Protein AF-A0A2S8BHH9-F1 (afdb_monomer)

Mean predicted aligned error: 2.37 Å

Foldseek 3Di:
DVVLVVLLVVLLVVDPDPPSCALSSLLSSLVSCCVPVHPVRSVVSVVVVVVVVHD

Sequence (55 aa):
MRELVVLHEVAHHLCDAQPAHGPQFVATLCTLAELVMGAEVGHVLRVVYAKEGVR

Secondary structure (DSSP, 8-state):
-HHHHHHHHHHHHH---SSTTSHHHHHHHHHHHHHHH-HHHHHHHHHHHHHTT--

Solvent-accessible surface area (backbone atoms only — not comparable to full-atom values): 3091 Å² total; per-residue (Å²): 114,71,64,60,50,54,45,47,57,50,25,54,76,75,32,89,53,84,60,72,80,33,51,68,29,51,53,45,34,28,50,50,37,22,77,76,70,33,63,68,53,18,48,53,48,51,56,51,42,45,73,75,67,50,112

Radius of gyration: 10.41 Å; Cα contacts (8 Å, |Δi|>4): 46; chains: 1; bounding box: 17×25×25 Å

pLDDT: mean 95.9, std 5.57, range [66.0, 98.75]

Structure (mmCIF, N/CA/C/O backbone):
data_AF-A0A2S8BHH9-F1
#
_entry.id   AF-A0A2S8BHH9-F1
#
loop_
_atom_site.group_PDB
_atom_site.id
_atom_site.type_symbol
_atom_site.label_atom_id
_atom_site.label_alt_id
_atom_site.label_comp_id
_atom_site.label_asym_id
_atom_site.label_entity_id
_atom_site.label_seq_id
_atom_site.pdbx_PDB_ins_code
_atom_site.Cartn_x
_atom_site.Cartn_y
_atom_site.Cartn_z
_atom_site.occupancy
_atom_site.B_iso_or_equiv
_atom_site.auth_seq_id
_atom_site.auth_comp_id
_atom_site.auth_asym_id
_atom_site.auth_atom_id
_atom_site.pdbx_PDB_model_num
ATOM 1 N N . MET A 1 1 ? 7.267 -1.047 12.102 1.00 66.00 1 MET A N 1
ATOM 2 C CA . MET A 1 1 ? 8.203 -1.179 10.948 1.00 66.00 1 MET A CA 1
ATOM 3 C C . MET A 1 1 ? 8.073 -2.549 10.298 1.00 66.00 1 MET A C 1
ATOM 5 O O . MET A 1 1 ? 8.148 -2.619 9.082 1.00 66.00 1 MET A O 1
ATOM 9 N N . ARG A 1 2 ? 7.843 -3.628 11.062 1.00 92.56 2 ARG A N 1
ATOM 10 C CA . ARG A 1 2 ? 7.639 -4.980 10.516 1.00 92.56 2 ARG A CA 1
ATOM 11 C C . ARG A 1 2 ? 6.422 -5.061 9.584 1.00 92.56 2 ARG A C 1
ATOM 13 O O . ARG A 1 2 ? 6.484 -5.710 8.552 1.00 92.56 2 ARG A O 1
ATOM 20 N N . GLU A 1 3 ? 5.347 -4.370 9.937 1.00 95.75 3 GLU A N 1
ATOM 21 C CA . GLU A 1 3 ? 4.061 -4.362 9.237 1.00 95.75 3 GLU A CA 1
ATOM 22 C C . GLU A 1 3 ? 4.195 -3.743 7.844 1.00 95.75 3 GLU A C 1
ATOM 24 O O . GLU A 1 3 ? 3.812 -4.357 6.856 1.00 95.75 3 GLU A O 1
ATOM 29 N N . LEU A 1 4 ? 4.827 -2.569 7.749 1.00 96.31 4 LEU A N 1
ATOM 30 C CA . LEU A 1 4 ? 5.057 -1.897 6.468 1.00 96.31 4 LEU A CA 1
ATOM 31 C C . LEU A 1 4 ? 5.972 -2.693 5.536 1.00 96.31 4 LEU A C 1
ATOM 33 O O . LEU A 1 4 ? 5.764 -2.643 4.331 1.00 96.31 4 LEU A O 1
ATOM 37 N N . VAL A 1 5 ? 6.939 -3.448 6.067 1.00 98.06 5 VAL A N 1
ATOM 38 C CA . VAL A 1 5 ? 7.763 -4.351 5.246 1.00 98.06 5 VAL A CA 1
ATOM 39 C C . VAL A 1 5 ? 6.910 -5.478 4.669 1.00 98.06 5 VAL A C 1
ATOM 41 O O . VAL A 1 5 ? 6.983 -5.738 3.477 1.00 98.06 5 VAL A O 1
ATOM 44 N N . VAL A 1 6 ? 6.036 -6.105 5.465 1.00 98.44 6 VAL A N 1
ATOM 45 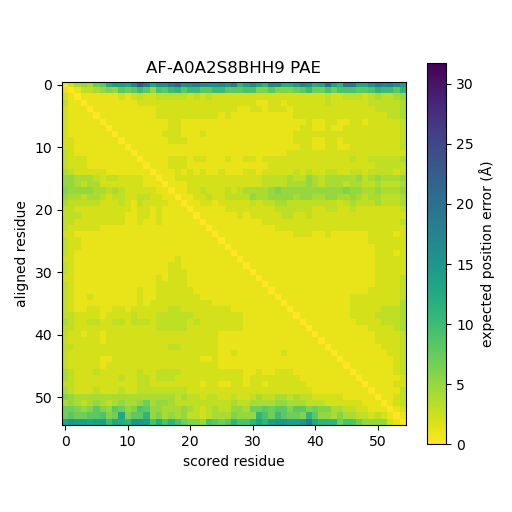C CA . VAL A 1 6 ? 5.118 -7.131 4.938 1.00 98.44 6 VAL A CA 1
ATOM 46 C C . VAL A 1 6 ? 4.221 -6.547 3.843 1.00 98.44 6 VAL A C 1
ATOM 48 O O . VAL A 1 6 ? 4.080 -7.149 2.784 1.00 98.44 6 VAL A O 1
ATOM 51 N N . LEU A 1 7 ? 3.654 -5.358 4.059 1.00 98.62 7 LEU A N 1
ATOM 52 C CA . LEU A 1 7 ? 2.818 -4.702 3.049 1.00 98.62 7 LEU A CA 1
ATOM 53 C C . LEU A 1 7 ? 3.612 -4.267 1.807 1.00 98.62 7 LEU A C 1
ATOM 55 O O . LEU A 1 7 ? 3.057 -4.276 0.713 1.00 98.62 7 LEU A O 1
ATOM 59 N N . HIS A 1 8 ? 4.895 -3.931 1.951 1.00 98.44 8 HIS A N 1
ATOM 60 C CA . HIS A 1 8 ? 5.805 -3.643 0.841 1.00 98.44 8 HIS A CA 1
ATOM 61 C C . HIS A 1 8 ? 6.011 -4.869 -0.054 1.00 98.44 8 HIS A C 1
ATOM 63 O O . HIS A 1 8 ? 5.828 -4.777 -1.265 1.00 98.44 8 HIS A O 1
ATOM 69 N N . GLU A 1 9 ? 6.314 -6.027 0.534 1.00 98.12 9 GLU A N 1
ATOM 70 C CA . GLU A 1 9 ? 6.475 -7.266 -0.237 1.00 98.12 9 GLU A CA 1
ATOM 71 C C . GLU A 1 9 ? 5.153 -7.706 -0.885 1.00 98.12 9 GLU A C 1
ATOM 73 O O . GLU A 1 9 ? 5.121 -8.141 -2.034 1.00 98.12 9 GLU A O 1
ATOM 78 N N . VAL A 1 10 ? 4.020 -7.525 -0.197 1.00 98.56 10 VAL A N 1
ATOM 79 C CA . VAL A 1 10 ? 2.698 -7.767 -0.799 1.00 98.56 10 VAL A CA 1
ATOM 80 C C . VAL A 1 10 ? 2.439 -6.804 -1.961 1.00 98.56 10 VAL A C 1
ATOM 82 O O . VAL A 1 10 ? 1.931 -7.230 -2.995 1.00 98.56 10 VAL A O 1
ATOM 85 N N . ALA A 1 11 ? 2.819 -5.529 -1.846 1.00 98.50 11 ALA A N 1
ATOM 86 C CA . ALA A 1 11 ? 2.700 -4.575 -2.946 1.00 98.50 11 ALA A CA 1
ATOM 87 C C . ALA A 1 11 ? 3.540 -4.996 -4.162 1.00 98.50 11 ALA A C 1
ATOM 89 O O . ALA A 1 11 ? 3.074 -4.835 -5.287 1.00 98.50 11 ALA A O 1
ATOM 90 N N . HIS A 1 12 ? 4.716 -5.599 -3.957 1.00 98.06 12 HIS A N 1
ATOM 91 C CA . HIS A 1 12 ? 5.509 -6.174 -5.048 1.00 98.06 12 HIS A CA 1
ATOM 92 C C . HIS A 1 12 ? 4.789 -7.305 -5.778 1.00 98.06 12 HIS A C 1
ATOM 94 O O . HIS A 1 12 ? 4.8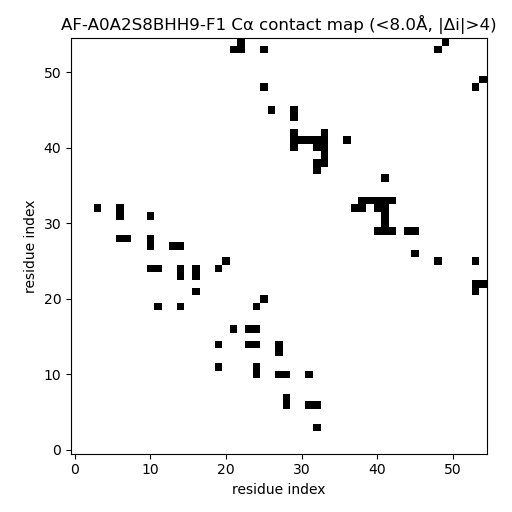84 -7.391 -6.996 1.00 98.06 12 HIS A O 1
ATOM 100 N N . HIS A 1 13 ? 4.041 -8.141 -5.060 1.00 97.62 13 HIS A N 1
ATOM 101 C CA . HIS A 1 13 ? 3.244 -9.202 -5.677 1.00 97.62 13 HIS A CA 1
ATOM 102 C C . HIS A 1 13 ? 1.985 -8.697 -6.392 1.00 97.62 13 HIS A C 1
ATOM 104 O O . HIS A 1 13 ? 1.455 -9.394 -7.252 1.00 97.62 13 HIS A O 1
ATOM 110 N N . LEU A 1 14 ? 1.470 -7.526 -6.012 1.00 98.19 14 LEU A N 1
ATOM 111 C CA . LEU A 1 14 ? 0.229 -6.969 -6.558 1.00 98.19 14 LEU A CA 1
ATOM 112 C C . LEU A 1 14 ? 0.458 -5.921 -7.656 1.00 98.19 14 LEU A C 1
ATOM 114 O O . LEU A 1 14 ? -0.493 -5.528 -8.330 1.00 98.19 14 LEU A O 1
ATOM 118 N N . CYS A 1 15 ? 1.691 -5.445 -7.829 1.00 98.19 15 CYS A N 1
ATOM 119 C CA . CYS A 1 15 ? 2.040 -4.405 -8.787 1.00 98.19 15 CYS A CA 1
ATOM 120 C C . CYS A 1 15 ? 3.237 -4.831 -9.646 1.00 98.19 15 CYS A C 1
ATOM 122 O O . CYS A 1 15 ? 4.388 -4.596 -9.285 1.00 98.19 15 CYS A O 1
ATOM 124 N N . ASP A 1 16 ? 2.950 -5.336 -10.845 1.00 96.50 16 ASP A N 1
ATOM 125 C CA . ASP A 1 16 ? 3.964 -5.761 -11.826 1.00 96.50 16 ASP A CA 1
ATOM 126 C C . ASP A 1 16 ? 4.536 -4.604 -12.679 1.00 96.50 16 ASP A C 1
ATOM 128 O O . ASP A 1 16 ? 5.211 -4.820 -13.689 1.00 96.50 16 ASP A O 1
ATOM 132 N N . ALA A 1 17 ? 4.248 -3.352 -12.312 1.00 96.62 17 ALA A N 1
ATOM 133 C CA . ALA A 1 17 ? 4.664 -2.175 -13.070 1.00 96.62 17 ALA A CA 1
ATOM 134 C C . ALA A 1 17 ? 6.186 -1.951 -13.042 1.00 96.62 17 ALA A C 1
ATOM 136 O O . ALA A 1 17 ? 6.863 -2.247 -12.057 1.00 96.62 17 ALA A O 1
ATOM 137 N N . GLN A 1 18 ? 6.714 -1.353 -14.115 1.00 93.44 18 GLN A N 1
ATOM 138 C CA . GLN A 1 18 ? 8.098 -0.882 -14.180 1.00 93.44 18 GLN A CA 1
ATOM 139 C C . GLN A 1 18 ? 8.150 0.656 -14.213 1.00 93.44 1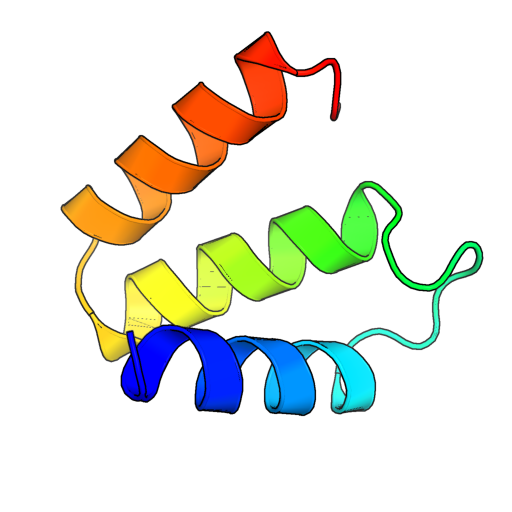8 GLN A C 1
ATOM 141 O O . GLN A 1 18 ? 7.399 1.263 -14.978 1.00 93.44 18 GLN A O 1
ATOM 146 N N . PRO A 1 19 ? 9.037 1.301 -13.430 1.00 92.44 19 PRO A N 1
ATOM 147 C CA . PRO A 1 19 ? 9.956 0.693 -12.462 1.00 92.44 19 PRO A CA 1
ATOM 148 C C . PRO A 1 19 ? 9.221 0.089 -11.253 1.00 92.44 19 PRO A C 1
ATOM 150 O O . PRO A 1 19 ? 8.155 0.569 -10.870 1.00 92.44 19 PRO A O 1
ATOM 153 N N . ALA A 1 20 ? 9.833 -0.922 -10.630 1.00 93.81 20 ALA A N 1
ATOM 154 C CA . ALA A 1 20 ? 9.252 -1.699 -9.526 1.00 93.81 20 ALA A CA 1
ATOM 155 C C . ALA A 1 20 ? 8.770 -0.867 -8.316 1.00 93.81 20 ALA A C 1
ATOM 157 O O . ALA A 1 20 ? 7.902 -1.317 -7.577 1.00 93.81 20 ALA A O 1
ATOM 158 N N . HIS A 1 21 ? 9.295 0.350 -8.123 1.00 95.75 21 HIS A N 1
ATOM 159 C CA . HIS A 1 21 ? 8.878 1.296 -7.073 1.00 95.75 21 HIS A CA 1
ATOM 160 C C . HIS A 1 21 ? 8.345 2.622 -7.638 1.00 95.75 21 HIS A C 1
ATOM 162 O O . HIS A 1 21 ? 8.539 3.686 -7.053 1.00 95.75 21 HIS A O 1
ATOM 168 N N . GLY A 1 22 ? 7.699 2.573 -8.804 1.00 94.94 22 GLY A N 1
ATOM 169 C CA . GLY A 1 22 ? 7.057 3.731 -9.426 1.00 94.94 22 GLY A CA 1
ATOM 170 C C . GLY A 1 22 ? 5.737 4.154 -8.757 1.00 94.94 22 GLY A C 1
ATOM 171 O O . GLY A 1 22 ? 5.301 3.554 -7.771 1.00 94.94 22 GLY A O 1
ATOM 172 N N . PRO A 1 23 ? 5.040 5.160 -9.317 1.00 96.75 23 PRO A N 1
ATOM 173 C CA . PRO A 1 23 ? 3.801 5.695 -8.742 1.00 96.75 23 PRO A CA 1
ATOM 174 C C . PRO A 1 23 ? 2.713 4.648 -8.480 1.00 96.75 23 PRO A C 1
ATOM 176 O O . PRO A 1 23 ? 2.042 4.688 -7.450 1.00 96.75 23 PRO A O 1
ATOM 179 N N . G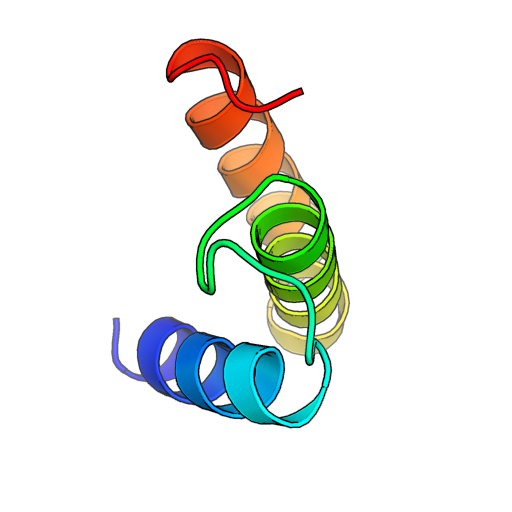LN A 1 24 ? 2.575 3.662 -9.369 1.00 97.56 24 GLN A N 1
ATOM 180 C CA . GLN A 1 24 ? 1.594 2.586 -9.214 1.00 97.56 24 GLN A CA 1
ATOM 181 C C . GLN A 1 24 ? 1.898 1.683 -8.008 1.00 97.56 24 GLN A C 1
ATOM 183 O O . GLN A 1 24 ? 0.984 1.303 -7.271 1.00 97.56 24 GLN A O 1
ATOM 188 N N . PHE A 1 25 ? 3.178 1.392 -7.759 1.00 98.12 25 PHE A N 1
ATOM 18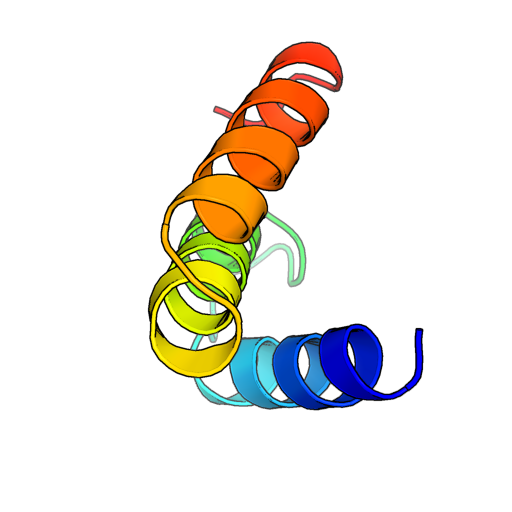9 C CA . PHE A 1 25 ? 3.603 0.651 -6.575 1.00 98.12 25 PHE A CA 1
ATOM 190 C C . PHE A 1 25 ? 3.268 1.439 -5.305 1.00 98.12 25 PHE A C 1
ATOM 192 O O . PHE A 1 25 ? 2.655 0.908 -4.381 1.00 98.12 25 PHE A O 1
ATOM 199 N N . VAL A 1 26 ? 3.599 2.732 -5.280 1.00 97.94 26 VAL A N 1
ATOM 200 C CA . VAL A 1 26 ? 3.333 3.605 -4.127 1.00 97.94 26 VAL A CA 1
ATOM 201 C C . VAL A 1 26 ? 1.835 3.733 -3.845 1.00 97.94 26 VAL A C 1
ATOM 203 O O . VAL A 1 26 ? 1.424 3.657 -2.686 1.00 97.94 26 VAL A O 1
ATOM 206 N N . ALA A 1 27 ? 1.004 3.860 -4.881 1.00 98.00 27 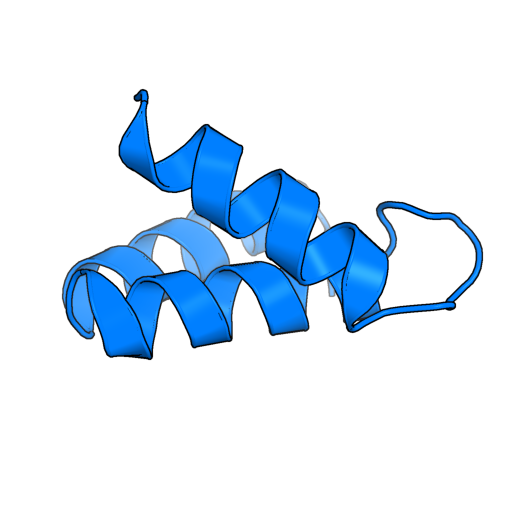ALA A N 1
ATOM 207 C CA . ALA A 1 27 ? -0.449 3.868 -4.737 1.00 98.00 27 ALA A CA 1
ATOM 208 C C . ALA A 1 27 ? -0.974 2.548 -4.143 1.00 98.00 27 ALA A C 1
ATOM 210 O O . ALA A 1 27 ? -1.824 2.567 -3.246 1.00 98.00 27 ALA A O 1
ATOM 211 N N . THR A 1 28 ? -0.426 1.414 -4.589 1.00 98.50 28 THR A N 1
ATOM 212 C CA . THR A 1 28 ? -0.760 0.080 -4.067 1.00 98.50 28 THR A CA 1
ATOM 213 C C . THR A 1 28 ? -0.379 -0.036 -2.592 1.00 98.50 28 THR A C 1
ATOM 215 O O . THR A 1 28 ? -1.219 -0.384 -1.764 1.00 98.50 28 THR A O 1
ATOM 218 N N . LEU A 1 29 ? 0.847 0.353 -2.230 1.00 98.50 29 LEU A N 1
ATOM 219 C CA . LEU A 1 29 ? 1.332 0.330 -0.850 1.00 98.50 29 LEU A CA 1
ATOM 220 C C . LEU A 1 29 ? 0.497 1.226 0.079 1.00 98.50 29 LEU A C 1
ATOM 222 O O . LEU A 1 29 ? 0.121 0.796 1.168 1.00 98.50 29 LEU A O 1
ATOM 226 N N . CYS A 1 30 ? 0.159 2.449 -0.348 1.00 98.50 30 CYS A N 1
ATOM 227 C CA . CYS A 1 30 ? -0.678 3.356 0.446 1.00 98.50 30 CYS A CA 1
ATOM 228 C C . CYS A 1 30 ? -2.087 2.791 0.666 1.00 98.50 30 CYS A C 1
ATOM 230 O O . CYS A 1 30 ? -2.655 2.956 1.743 1.00 98.50 30 CYS A O 1
ATOM 232 N N . THR A 1 31 ? -2.636 2.107 -0.341 1.00 98.69 31 THR A N 1
ATOM 233 C CA . THR A 1 31 ? -3.948 1.453 -0.254 1.00 98.69 31 THR A CA 1
ATOM 234 C C . THR A 1 31 ? -3.913 0.272 0.714 1.00 98.69 31 THR A C 1
ATOM 236 O O . THR A 1 31 ? -4.796 0.143 1.556 1.00 98.69 31 THR A O 1
ATOM 239 N N . LEU A 1 32 ? -2.869 -0.560 0.663 1.00 98.75 32 LEU A N 1
ATOM 240 C CA . LEU A 1 32 ? -2.691 -1.657 1.618 1.00 98.75 32 LEU A CA 1
ATOM 241 C C . LEU A 1 32 ? -2.535 -1.142 3.054 1.00 98.75 32 LEU A C 1
ATOM 243 O O . LEU A 1 32 ? -3.157 -1.677 3.970 1.00 98.75 32 LEU A O 1
ATOM 247 N N . ALA A 1 33 ? -1.741 -0.088 3.254 1.00 98.62 33 ALA A N 1
ATOM 248 C CA . ALA A 1 33 ? -1.562 0.528 4.564 1.00 98.62 33 ALA A CA 1
ATOM 249 C C . ALA A 1 33 ? -2.876 1.105 5.112 1.00 98.62 33 ALA A C 1
ATOM 251 O O . ALA A 1 33 ? -3.165 0.936 6.292 1.00 98.62 33 ALA A O 1
ATOM 252 N N . GLU A 1 34 ? -3.698 1.720 4.262 1.00 98.62 34 GLU A N 1
ATOM 253 C CA . GLU A 1 34 ? -5.036 2.187 4.633 1.00 98.62 34 GLU A CA 1
ATOM 254 C C . GLU A 1 34 ? -5.953 1.044 5.080 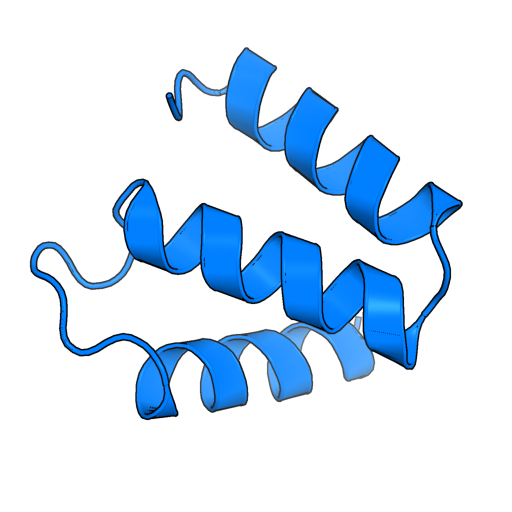1.00 98.62 34 GLU A C 1
ATOM 256 O O . GLU A 1 34 ? -6.556 1.123 6.149 1.00 98.62 34 GLU A O 1
ATOM 261 N N . LEU A 1 35 ? -6.018 -0.036 4.298 1.00 98.62 35 LEU A N 1
ATOM 262 C CA . LEU A 1 35 ? -6.893 -1.176 4.578 1.00 98.62 35 LEU A CA 1
ATOM 263 C C . LEU A 1 35 ? -6.494 -1.948 5.842 1.00 98.62 35 LEU A C 1
ATOM 265 O O . LEU A 1 35 ? -7.361 -2.461 6.544 1.00 98.62 35 LEU A O 1
ATOM 269 N N . VAL A 1 36 ? -5.192 -2.062 6.116 1.00 98.31 36 VAL A N 1
ATOM 270 C CA . VAL A 1 36 ? -4.671 -2.912 7.199 1.00 98.31 36 VAL A CA 1
ATOM 271 C C . VAL A 1 36 ? -4.378 -2.121 8.471 1.00 98.31 36 VAL A C 1
ATOM 273 O O . VAL A 1 36 ? -4.572 -2.635 9.570 1.00 98.31 36 VAL A O 1
ATOM 276 N N . MET A 1 37 ? -3.887 -0.888 8.338 1.00 97.44 37 MET A N 1
ATOM 277 C CA . MET A 1 37 ? -3.395 -0.084 9.462 1.00 97.44 37 MET A CA 1
ATOM 278 C C . MET A 1 37 ? -4.259 1.150 9.758 1.00 97.44 37 MET A C 1
ATOM 280 O O . MET A 1 37 ? -4.041 1.787 10.786 1.00 97.44 37 MET A O 1
ATOM 284 N N . GLY A 1 38 ? -5.233 1.474 8.902 1.00 98.12 38 GLY A N 1
ATOM 285 C CA . GLY A 1 38 ? -6.166 2.587 9.084 1.00 98.12 38 GLY A CA 1
ATOM 286 C C . GLY A 1 38 ? -5.941 3.753 8.118 1.00 98.12 38 GLY A C 1
ATOM 287 O O . GLY A 1 38 ? -4.847 3.961 7.580 1.00 98.12 38 GLY A O 1
ATOM 288 N N . ALA A 1 39 ? -7.000 4.541 7.916 1.00 98.12 39 ALA A N 1
ATOM 289 C CA . ALA A 1 39 ? -7.041 5.645 6.955 1.00 98.12 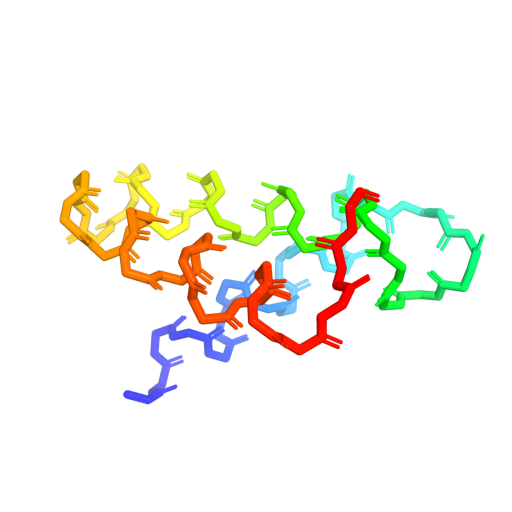39 ALA A CA 1
ATOM 290 C C . ALA A 1 39 ? -5.961 6.706 7.207 1.00 98.12 39 ALA A C 1
ATOM 292 O O . ALA A 1 39 ? -5.381 7.249 6.265 1.00 98.12 39 ALA A O 1
ATOM 293 N N . GLU A 1 40 ? -5.633 6.960 8.470 1.00 98.38 40 GLU A N 1
ATOM 294 C CA . GLU A 1 40 ? -4.608 7.908 8.889 1.00 98.38 40 GLU A CA 1
ATOM 295 C C . GLU A 1 40 ? -3.222 7.498 8.377 1.00 98.38 40 GLU A C 1
ATOM 297 O O . GLU A 1 40 ? -2.477 8.341 7.876 1.00 98.38 40 GLU A O 1
ATOM 302 N N . VAL A 1 41 ? -2.886 6.204 8.435 1.00 98.12 41 VAL A N 1
ATOM 303 C CA . VAL A 1 41 ? -1.586 5.692 7.969 1.00 98.12 41 VAL A CA 1
ATOM 304 C C . VAL A 1 41 ? -1.476 5.825 6.454 1.00 98.12 41 VAL A C 1
ATOM 306 O O . VAL A 1 41 ? -0.476 6.342 5.950 1.00 98.12 41 VAL A O 1
ATOM 309 N N . GLY A 1 42 ? -2.522 5.431 5.721 1.00 98.12 42 GLY A N 1
ATOM 310 C CA . GLY A 1 42 ? -2.576 5.618 4.272 1.00 98.12 42 GLY A CA 1
ATOM 311 C C . GLY A 1 42 ? -2.472 7.091 3.868 1.00 98.12 42 GLY A C 1
ATOM 312 O O . GLY A 1 42 ? -1.776 7.427 2.909 1.00 98.12 42 GLY A O 1
ATOM 313 N N . HIS A 1 43 ? -3.125 7.995 4.604 1.00 98.00 43 HIS A N 1
ATOM 314 C CA . HIS A 1 43 ? -3.042 9.435 4.356 1.00 98.00 43 HIS A CA 1
ATOM 315 C C . HIS A 1 43 ? -1.627 9.982 4.583 1.00 98.00 43 HIS A C 1
ATOM 317 O O . HIS A 1 43 ? -1.087 10.660 3.706 1.00 98.00 43 HIS A O 1
ATOM 323 N N . VAL A 1 44 ? -1.000 9.654 5.719 1.00 98.00 44 VAL A N 1
ATOM 324 C CA . VAL A 1 44 ? 0.368 10.094 6.035 1.00 98.00 44 VAL A CA 1
ATOM 325 C C . VAL A 1 44 ? 1.348 9.638 4.956 1.00 98.00 44 VAL A C 1
ATOM 327 O O . VAL A 1 44 ? 2.138 10.452 4.480 1.00 98.00 44 VAL A O 1
ATOM 330 N N . LEU A 1 45 ? 1.269 8.379 4.512 1.00 97.50 45 LEU A N 1
ATOM 331 C CA . LEU A 1 45 ? 2.151 7.868 3.461 1.00 97.50 45 LEU A CA 1
ATOM 332 C C . LEU A 1 45 ? 1.968 8.613 2.135 1.00 97.50 45 LEU A C 1
ATOM 334 O O . LEU A 1 45 ? 2.961 9.016 1.533 1.00 97.50 45 LEU A O 1
ATOM 338 N N . ARG A 1 46 ? 0.7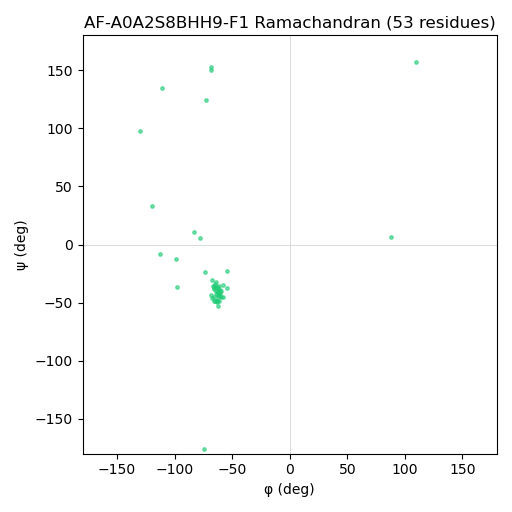27 8.874 1.703 1.00 97.44 46 ARG A N 1
ATOM 339 C CA . ARG A 1 46 ? 0.469 9.640 0.469 1.00 97.44 46 ARG A CA 1
ATOM 340 C C . ARG A 1 46 ? 1.040 11.053 0.541 1.00 97.44 46 ARG A C 1
ATOM 342 O O . ARG A 1 46 ? 1.639 11.510 -0.426 1.00 97.44 46 ARG A O 1
ATOM 349 N N . VAL A 1 47 ? 0.900 11.732 1.681 1.00 97.75 47 VAL A N 1
ATOM 350 C CA . VAL A 1 47 ? 1.481 13.069 1.881 1.00 97.75 47 VAL A CA 1
ATOM 351 C C . VAL A 1 47 ? 3.008 13.021 1.838 1.00 97.75 47 VAL A C 1
ATOM 353 O O . VAL A 1 47 ? 3.620 13.888 1.218 1.00 97.75 47 VAL A O 1
ATOM 356 N N . VAL A 1 48 ? 3.630 12.022 2.472 1.00 97.00 48 VAL A N 1
ATOM 357 C CA . VAL A 1 48 ? 5.090 11.843 2.447 1.00 97.00 48 VAL A CA 1
ATOM 358 C C . VAL A 1 48 ? 5.574 11.593 1.019 1.00 97.00 48 VAL A C 1
ATOM 360 O O . VAL A 1 48 ? 6.403 12.347 0.526 1.00 97.00 48 VAL A O 1
ATOM 363 N N . TYR A 1 49 ? 5.011 10.617 0.306 1.00 96.06 49 TYR A N 1
ATOM 364 C CA . TYR A 1 49 ? 5.438 10.312 -1.061 1.00 96.06 49 TYR A CA 1
ATOM 365 C C . TYR A 1 49 ? 5.169 11.451 -2.053 1.00 96.06 49 TYR A C 1
ATOM 367 O O . TYR A 1 49 ? 5.987 11.687 -2.940 1.00 96.06 49 TYR A O 1
ATOM 375 N N . ALA A 1 50 ? 4.080 12.206 -1.877 1.00 94.75 50 ALA A N 1
ATOM 376 C CA . ALA A 1 50 ? 3.814 13.396 -2.683 1.00 94.75 50 ALA A CA 1
ATOM 377 C C . ALA A 1 50 ? 4.874 14.493 -2.472 1.00 94.75 50 ALA A C 1
ATOM 379 O O . ALA A 1 50 ? 5.247 15.172 -3.431 1.00 94.75 50 ALA A O 1
ATOM 380 N N . LYS A 1 51 ? 5.387 14.659 -1.241 1.00 94.88 51 LYS A N 1
ATOM 381 C CA . LYS A 1 51 ? 6.513 15.568 -0.956 1.00 94.88 51 LYS A CA 1
ATOM 382 C C . LYS A 1 51 ? 7.807 15.105 -1.624 1.00 94.88 51 LYS A C 1
ATOM 384 O O . LYS A 1 51 ? 8.539 15.945 -2.133 1.00 94.88 51 LYS A O 1
ATOM 389 N N . GLU A 1 52 ? 8.026 13.795 -1.697 1.00 92.25 52 GLU A N 1
ATOM 390 C CA . GLU A 1 52 ? 9.169 13.183 -2.393 1.00 92.25 52 GLU A CA 1
ATOM 391 C C . GLU A 1 52 ? 8.997 13.127 -3.926 1.00 92.25 52 GLU A C 1
ATOM 393 O O . GLU A 1 52 ? 9.834 12.571 -4.635 1.00 92.25 52 GLU A O 1
ATOM 398 N N . GLY A 1 53 ? 7.927 13.721 -4.469 1.00 90.31 53 GLY A N 1
ATOM 399 C CA . GLY A 1 53 ? 7.731 13.888 -5.910 1.00 90.31 53 GLY A CA 1
ATOM 400 C C . GLY A 1 53 ? 7.034 12.725 -6.617 1.00 90.31 53 GLY A C 1
ATOM 401 O O . GLY A 1 53 ? 6.896 12.771 -7.840 1.00 90.31 53 GLY A O 1
ATOM 402 N N . VAL A 1 54 ? 6.547 11.719 -5.885 1.00 87.44 54 VAL A N 1
ATOM 403 C CA . VAL A 1 54 ? 5.715 10.656 -6.465 1.00 87.44 54 VAL A CA 1
ATOM 404 C C . VAL A 1 54 ? 4.331 11.226 -6.777 1.00 87.44 54 VAL A C 1
ATOM 406 O O . VAL A 1 54 ? 3.675 11.788 -5.899 1.00 87.44 54 VAL A O 1
ATOM 409 N N . ARG A 1 55 ? 3.894 11.103 -8.031 1.00 74.25 55 ARG A N 1
ATOM 410 C CA . ARG A 1 55 ? 2.586 11.556 -8.516 1.00 74.25 55 ARG A CA 1
ATOM 411 C C . ARG A 1 55 ? 1.936 10.488 -9.370 1.00 74.25 55 ARG A C 1
ATOM 413 O O . ARG A 1 55 ? 2.679 9.873 -10.166 1.00 74.25 55 ARG A O 1
#

Organism: NCBI:txid1858794